Protein AF-A0A1Z4N001-F1 (afdb_monomer)

Mean predicted aligned error: 8.1 Å

Structure (mmCIF, N/CA/C/O backbone):
data_AF-A0A1Z4N001-F1
#
_entry.id   AF-A0A1Z4N001-F1
#
loop_
_atom_site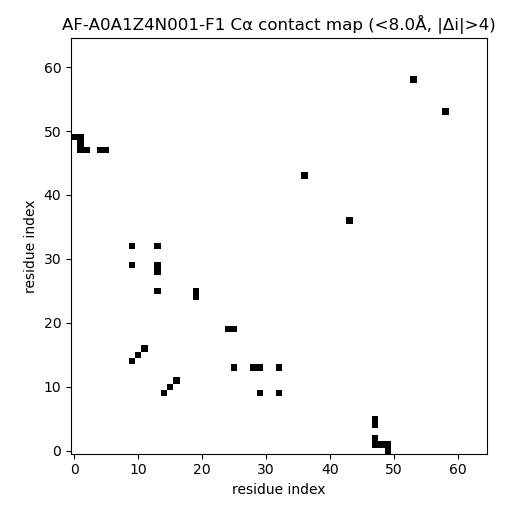.group_PDB
_atom_site.id
_atom_site.type_symbol
_atom_site.label_atom_id
_atom_site.label_alt_id
_atom_site.label_comp_id
_atom_site.label_asym_id
_atom_site.label_entity_id
_atom_site.label_seq_id
_atom_site.pdbx_PDB_ins_code
_atom_site.Cartn_x
_atom_site.Cartn_y
_atom_site.Cartn_z
_atom_site.occupancy
_atom_site.B_iso_or_equiv
_atom_site.auth_seq_id
_atom_site.auth_comp_id
_atom_site.auth_asym_id
_atom_site.auth_atom_id
_atom_site.pdbx_PDB_model_num
ATOM 1 N N . MET A 1 1 ? 11.974 10.759 -5.304 1.00 74.94 1 MET A N 1
ATOM 2 C CA . MET A 1 1 ? 12.716 9.478 -5.154 1.00 74.94 1 MET A CA 1
ATOM 3 C C . MET A 1 1 ? 11.736 8.326 -4.911 1.00 74.94 1 MET A C 1
ATOM 5 O O . MET A 1 1 ? 10.662 8.605 -4.393 1.00 74.94 1 MET A O 1
ATOM 9 N N . PRO A 1 2 ? 12.063 7.053 -5.228 1.00 79.12 2 PRO A N 1
ATOM 10 C CA . PRO A 1 2 ? 11.132 5.914 -5.113 1.00 79.12 2 PRO A CA 1
ATOM 11 C C . PRO A 1 2 ? 10.476 5.795 -3.733 1.00 79.12 2 PRO A C 1
ATOM 13 O O . PRO A 1 2 ? 9.275 5.576 -3.615 1.00 79.12 2 PRO A O 1
ATOM 16 N N . VAL A 1 3 ? 11.266 6.030 -2.682 1.00 82.94 3 VAL A N 1
ATOM 17 C CA . VAL A 1 3 ? 10.794 5.986 -1.295 1.00 82.94 3 VAL A CA 1
ATOM 18 C C . VAL A 1 3 ? 9.758 7.076 -0.995 1.00 82.94 3 VAL A C 1
ATOM 20 O O . VAL A 1 3 ? 8.795 6.828 -0.283 1.00 82.94 3 VAL A O 1
ATOM 23 N N . GLU A 1 4 ? 9.905 8.273 -1.566 1.00 85.94 4 GLU A N 1
ATOM 24 C CA . GLU A 1 4 ? 8.959 9.378 -1.361 1.00 85.94 4 GLU A CA 1
ATOM 25 C C . GLU A 1 4 ? 7.622 9.093 -2.049 1.00 85.94 4 GLU A C 1
ATOM 27 O O . GLU A 1 4 ? 6.574 9.354 -1.464 1.00 85.94 4 GLU A O 1
ATOM 32 N N . HIS A 1 5 ? 7.653 8.498 -3.247 1.00 86.44 5 HIS A N 1
ATOM 33 C CA . HIS A 1 5 ? 6.444 8.060 -3.949 1.00 86.44 5 HIS A CA 1
ATOM 34 C C . HIS A 1 5 ? 5.716 6.952 -3.185 1.00 86.44 5 HIS A C 1
ATOM 36 O O . HIS A 1 5 ? 4.491 6.983 -3.099 1.00 86.44 5 HIS A O 1
ATOM 42 N N . LEU A 1 6 ? 6.452 6.017 -2.574 1.00 88.62 6 LEU A N 1
ATOM 43 C CA . LEU A 1 6 ? 5.860 5.003 -1.701 1.00 88.62 6 LEU A CA 1
ATOM 44 C C . LEU A 1 6 ? 5.167 5.643 -0.488 1.00 88.62 6 LEU A C 1
ATOM 46 O O . LEU A 1 6 ? 4.028 5.303 -0.179 1.00 88.62 6 LEU A O 1
ATOM 50 N N . TRP A 1 7 ? 5.813 6.611 0.169 1.00 88.75 7 TRP A N 1
ATOM 51 C CA . TRP A 1 7 ? 5.219 7.337 1.299 1.00 88.75 7 TRP A CA 1
ATOM 52 C C . TRP A 1 7 ? 4.010 8.188 0.914 1.00 88.75 7 TRP A C 1
ATOM 54 O O . TRP A 1 7 ? 3.086 8.352 1.714 1.00 88.75 7 TRP A O 1
ATOM 64 N N . GLN A 1 8 ? 4.024 8.775 -0.281 1.00 89.50 8 GLN A N 1
ATOM 65 C CA . GLN A 1 8 ? 2.885 9.515 -0.803 1.00 89.50 8 GLN A CA 1
ATOM 66 C C . GLN A 1 8 ? 1.709 8.570 -1.054 1.00 89.50 8 GLN A C 1
ATOM 68 O O . GLN A 1 8 ? 0.627 8.817 -0.531 1.00 89.50 8 GLN A O 1
ATOM 73 N N . TRP A 1 9 ? 1.954 7.444 -1.725 1.00 90.44 9 TRP A N 1
ATOM 74 C CA . TRP A 1 9 ? 0.928 6.442 -1.986 1.00 90.44 9 TRP A CA 1
ATOM 75 C C . TRP A 1 9 ? 0.336 5.858 -0.696 1.00 90.44 9 TRP A C 1
ATOM 77 O O . TRP A 1 9 ? -0.884 5.782 -0.572 1.00 90.44 9 TRP A O 1
ATOM 87 N N . LEU A 1 10 ? 1.165 5.539 0.305 1.00 91.81 10 LEU A N 1
ATOM 88 C CA . LEU A 1 10 ? 0.675 5.102 1.617 1.00 91.81 10 LEU A CA 1
ATOM 89 C C . LEU A 1 10 ? -0.267 6.144 2.230 1.00 91.81 10 LEU A C 1
ATOM 91 O O . LEU A 1 10 ? -1.323 5.795 2.750 1.00 91.81 10 LEU A O 1
ATOM 95 N N . ARG A 1 11 ? 0.081 7.434 2.160 1.00 90.88 11 ARG A N 1
ATOM 96 C CA . ARG A 1 11 ? -0.793 8.493 2.680 1.00 90.88 11 ARG A CA 1
ATOM 97 C C . ARG A 1 11 ? -2.096 8.609 1.903 1.00 90.88 11 ARG A C 1
ATOM 99 O O . ARG A 1 11 ? -3.127 8.812 2.542 1.00 90.88 11 ARG A O 1
ATOM 106 N N . GLU A 1 12 ? -2.059 8.481 0.583 1.00 90.81 12 GLU A N 1
ATOM 107 C CA . GLU A 1 12 ? -3.250 8.514 -0.270 1.00 90.81 12 GLU A CA 1
ATOM 108 C C . GLU A 1 12 ? -4.214 7.366 0.054 1.00 90.81 12 GLU A C 1
ATOM 110 O O . GLU A 1 12 ? -5.394 7.618 0.290 1.00 90.81 12 GLU A O 1
ATOM 115 N N . ASP A 1 13 ? -3.714 6.131 0.154 1.00 88.88 13 ASP A N 1
ATOM 116 C CA . ASP A 1 13 ? -4.553 4.947 0.388 1.00 88.88 13 ASP A CA 1
ATOM 117 C C . ASP A 1 13 ? -5.035 4.839 1.840 1.00 88.88 13 ASP A C 1
ATOM 119 O O . ASP A 1 13 ? -6.185 4.493 2.117 1.00 88.88 13 ASP A O 1
ATOM 123 N N . VAL A 1 14 ? -4.150 5.157 2.789 1.00 89.81 14 VAL A N 1
ATOM 124 C CA . VAL A 1 14 ? -4.412 4.925 4.209 1.00 89.81 14 VAL A CA 1
ATOM 125 C C . VAL A 1 14 ? -5.012 6.157 4.876 1.00 89.81 14 VAL A C 1
ATOM 127 O O . VAL A 1 14 ? -5.924 6.007 5.675 1.00 89.81 14 VAL A O 1
ATOM 130 N N . THR A 1 15 ? -4.557 7.378 4.591 1.00 89.12 15 THR A N 1
ATOM 131 C CA . THR A 1 15 ? -4.891 8.549 5.437 1.00 89.12 15 THR A CA 1
ATOM 132 C C . THR A 1 15 ? -5.683 9.659 4.753 1.00 89.12 15 THR A C 1
ATOM 134 O O . THR A 1 15 ? -6.281 10.478 5.441 1.00 89.12 15 THR A O 1
ATOM 137 N N . TYR A 1 16 ? -5.697 9.732 3.422 1.00 88.06 16 TYR A N 1
ATOM 138 C CA . TYR A 1 16 ? -6.204 10.917 2.723 1.00 88.06 16 TYR A CA 1
ATOM 139 C C . TYR A 1 16 ? -7.737 11.009 2.716 1.00 88.06 16 TYR A C 1
ATOM 141 O O . TYR A 1 16 ? -8.296 12.097 2.842 1.00 88.06 16 TYR A O 1
ATOM 149 N N . HIS A 1 17 ? -8.425 9.869 2.628 1.00 86.31 17 HIS A N 1
ATOM 150 C CA . HIS A 1 17 ? -9.892 9.798 2.622 1.00 86.31 17 HIS A CA 1
ATOM 151 C C . HIS A 1 17 ? -10.489 9.154 3.880 1.00 86.31 17 HIS A C 1
ATOM 153 O O . HIS A 1 17 ? -11.703 8.960 3.951 1.00 86.31 17 HIS A O 1
ATOM 159 N N . THR A 1 18 ? -9.658 8.853 4.880 1.00 86.12 18 THR A N 1
ATOM 160 C CA . THR A 1 18 ? -10.063 8.060 6.044 1.00 86.12 18 THR A CA 1
ATOM 161 C C . THR A 1 18 ? -9.554 8.691 7.332 1.00 86.12 18 THR A C 1
ATOM 163 O O . THR A 1 18 ? -8.357 8.917 7.499 1.00 86.12 18 THR A O 1
ATOM 166 N N . CYS A 1 19 ? -10.470 8.927 8.271 1.00 88.31 19 CYS A N 1
ATOM 167 C CA . CYS A 1 19 ? -10.144 9.316 9.639 1.00 88.31 19 CYS A CA 1
ATOM 168 C C . CYS A 1 19 ? -10.360 8.115 10.559 1.00 88.31 19 CYS A C 1
ATOM 170 O O . CYS A 1 19 ? -11.494 7.671 10.737 1.00 88.31 19 CYS A O 1
ATOM 172 N N . TYR A 1 20 ? -9.283 7.614 11.157 1.00 91.00 20 TYR A N 1
ATOM 173 C CA . TYR A 1 20 ? -9.340 6.507 12.110 1.00 91.00 20 TYR A CA 1
ATOM 174 C C . TYR A 1 20 ? -9.746 6.991 13.499 1.00 91.00 20 TYR A C 1
ATOM 176 O O . TYR A 1 20 ? -9.367 8.084 13.925 1.00 91.00 20 TYR A O 1
ATOM 184 N N . GLN A 1 21 ? -10.494 6.162 14.225 1.00 89.56 21 GLN A N 1
ATOM 185 C CA . GLN A 1 21 ? -10.948 6.491 15.580 1.00 89.56 21 GLN A CA 1
ATOM 186 C C . GLN A 1 21 ? -9.882 6.181 16.637 1.00 89.56 21 GLN A C 1
ATOM 188 O O . GLN A 1 21 ? -9.917 6.731 17.738 1.00 89.56 21 GLN A O 1
ATOM 193 N N . SER A 1 22 ? -8.923 5.312 16.308 1.00 94.00 22 SER A N 1
ATOM 194 C CA . SER A 1 22 ? -7.833 4.912 17.193 1.00 94.00 22 SER A CA 1
ATOM 195 C C . SER A 1 22 ? -6.510 4.760 16.443 1.00 94.00 22 SER A C 1
ATOM 197 O O . SER A 1 22 ? -6.476 4.532 15.233 1.00 94.00 22 SER A O 1
ATOM 199 N N . SER A 1 23 ? -5.400 4.849 17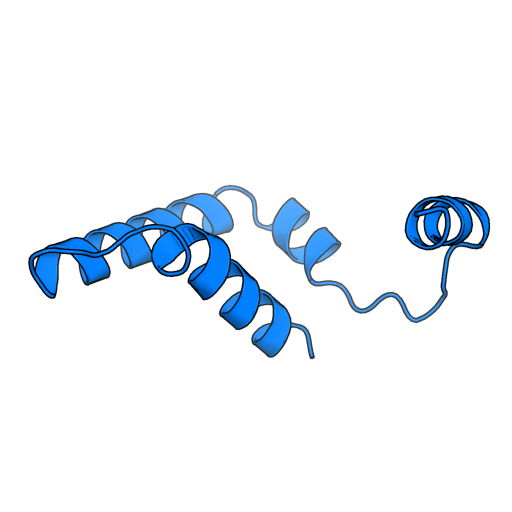.178 1.00 93.06 23 SER A N 1
ATOM 200 C CA . SER A 1 23 ? -4.070 4.566 16.630 1.00 93.06 23 SER A CA 1
ATOM 201 C C . SER A 1 23 ? -3.901 3.099 16.233 1.00 93.06 23 SER A C 1
ATOM 203 O O . SER A 1 23 ? -3.181 2.816 15.282 1.00 93.06 23 SER A O 1
ATOM 205 N N . THR A 1 24 ? -4.571 2.171 16.920 1.00 94.56 24 THR A N 1
ATOM 206 C CA . THR A 1 24 ? -4.530 0.736 16.603 1.00 94.56 24 THR A CA 1
ATOM 207 C C . THR A 1 24 ? -5.081 0.455 15.210 1.00 94.56 24 THR A C 1
ATOM 209 O O . THR A 1 24 ? -4.432 -0.234 14.434 1.00 94.56 24 THR A O 1
ATOM 212 N N . GLU A 1 25 ? -6.218 1.057 14.864 1.00 93.00 25 GLU A N 1
ATOM 213 C CA . GLU A 1 25 ? -6.861 0.891 13.555 1.00 93.00 25 GLU A CA 1
ATOM 214 C C . GLU A 1 25 ? -5.975 1.420 12.413 1.00 93.00 25 GLU A C 1
ATOM 216 O O . GLU A 1 25 ? -5.824 0.777 11.374 1.00 93.00 25 GLU A O 1
ATOM 221 N N . LEU A 1 26 ? -5.302 2.556 12.639 1.00 92.94 26 LEU A N 1
ATOM 222 C CA . LEU A 1 26 ? -4.311 3.084 11.700 1.00 92.94 26 LEU A CA 1
ATOM 223 C C . LEU A 1 26 ? -3.142 2.104 11.510 1.00 92.94 26 LEU A C 1
ATOM 225 O O . LEU A 1 26 ? -2.733 1.854 10.379 1.00 92.94 26 LEU A O 1
ATOM 229 N N . ILE A 1 27 ? -2.605 1.549 12.601 1.00 94.19 27 ILE A N 1
ATOM 230 C CA . ILE A 1 27 ? -1.491 0.591 12.544 1.00 94.19 27 ILE A CA 1
ATOM 231 C C . ILE A 1 27 ? -1.909 -0.670 11.782 1.00 94.19 27 ILE A C 1
ATOM 233 O O . ILE A 1 27 ? -1.172 -1.119 10.907 1.00 94.19 27 ILE A O 1
ATOM 237 N N . GLU A 1 28 ? -3.095 -1.215 12.057 1.00 94.69 28 GLU A N 1
ATOM 238 C CA . GLU A 1 28 ? -3.630 -2.377 11.341 1.00 94.69 28 GLU A CA 1
ATOM 239 C C . GLU A 1 28 ? -3.777 -2.095 9.845 1.00 94.69 28 GLU A C 1
ATOM 241 O O . GLU A 1 28 ? -3.375 -2.916 9.018 1.00 94.69 28 GLU A O 1
ATOM 246 N N . ARG A 1 29 ? -4.280 -0.913 9.470 1.00 93.50 29 ARG A N 1
ATOM 247 C CA . ARG A 1 29 ? -4.426 -0.562 8.056 1.00 93.50 29 ARG A CA 1
ATOM 248 C C . ARG A 1 29 ? -3.082 -0.403 7.347 1.00 93.50 29 ARG A C 1
ATOM 250 O O . ARG A 1 29 ? -2.962 -0.837 6.203 1.00 93.50 29 ARG A O 1
ATOM 257 N N . VAL A 1 30 ? -2.079 0.167 8.018 1.00 93.38 30 VAL A N 1
ATOM 258 C CA . VAL A 1 30 ? -0.707 0.251 7.492 1.00 93.38 30 VAL A CA 1
ATOM 2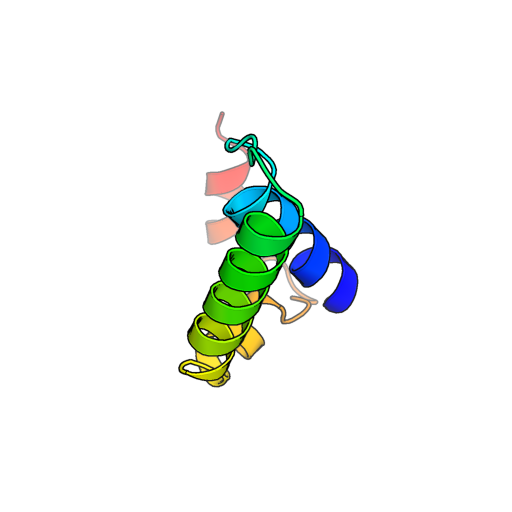59 C C . VAL A 1 30 ? -0.107 -1.145 7.301 1.00 93.38 30 VAL A C 1
ATOM 261 O O . VAL A 1 30 ? 0.494 -1.401 6.262 1.00 93.38 30 VAL A O 1
ATOM 264 N N . LEU A 1 31 ? -0.310 -2.066 8.248 1.00 94.62 31 LEU A N 1
ATOM 265 C CA . LEU A 1 31 ? 0.169 -3.449 8.128 1.00 94.62 31 LEU A CA 1
ATOM 266 C C . LEU A 1 31 ? -0.496 -4.194 6.965 1.00 94.62 31 LEU A C 1
ATOM 268 O O . LEU A 1 31 ? 0.175 -4.921 6.236 1.00 94.62 31 LEU A O 1
ATOM 272 N N . LEU A 1 32 ? -1.802 -4.000 6.765 1.00 94.31 32 LEU A N 1
ATOM 273 C CA . LEU A 1 32 ? -2.512 -4.572 5.619 1.00 94.31 32 LEU A CA 1
ATOM 274 C C . LEU A 1 32 ? -1.989 -4.012 4.294 1.00 94.31 32 LEU A C 1
ATOM 276 O O . LEU A 1 32 ? -1.789 -4.774 3.354 1.00 94.31 32 LEU A O 1
ATOM 280 N N . PHE A 1 33 ? -1.727 -2.703 4.231 1.00 92.50 33 PHE A N 1
ATOM 281 C CA . PHE A 1 33 ? -1.106 -2.080 3.063 1.00 92.50 33 PHE A CA 1
ATOM 282 C C . PHE A 1 33 ? 0.273 -2.689 2.775 1.00 92.50 33 PHE A C 1
ATOM 284 O O . PHE A 1 33 ? 0.551 -3.067 1.643 1.00 92.50 33 PHE A O 1
ATOM 291 N N . GLU A 1 34 ? 1.118 -2.857 3.796 1.00 93.12 34 GLU A N 1
ATOM 292 C CA . GLU A 1 34 ? 2.434 -3.485 3.644 1.00 93.12 34 GLU A CA 1
ATOM 293 C C . GLU A 1 34 ? 2.338 -4.931 3.124 1.00 93.12 34 GLU A C 1
ATOM 295 O O . GLU A 1 34 ? 3.107 -5.330 2.248 1.00 93.12 34 GLU A O 1
ATOM 300 N N . GLN A 1 35 ? 1.397 -5.727 3.633 1.00 93.88 35 GLN A N 1
ATOM 301 C CA . GLN A 1 35 ? 1.194 -7.106 3.176 1.00 93.88 35 GLN A CA 1
ATOM 302 C C . GLN A 1 35 ? 0.707 -7.174 1.723 1.00 93.88 35 GLN A C 1
ATOM 304 O O . GLN A 1 35 ? 1.165 -8.029 0.961 1.00 93.88 35 GLN A O 1
ATOM 309 N N . ASP A 1 36 ? -0.188 -6.269 1.329 1.00 91.38 36 ASP A N 1
ATOM 310 C CA . ASP A 1 36 ? -0.732 -6.196 -0.027 1.00 91.38 36 ASP A CA 1
ATOM 311 C C . ASP A 1 36 ? 0.356 -5.866 -1.059 1.00 91.38 36 ASP A C 1
ATOM 313 O O . ASP A 1 36 ? 0.563 -6.618 -2.017 1.00 91.38 36 ASP A O 1
ATOM 317 N N . ILE A 1 37 ? 1.144 -4.812 -0.808 1.00 90.38 37 ILE A N 1
ATOM 318 C CA . ILE A 1 37 ? 2.217 -4.410 -1.728 1.00 90.38 37 ILE A CA 1
ATOM 319 C C . ILE A 1 37 ? 3.316 -5.475 -1.821 1.00 90.38 37 ILE A C 1
ATOM 321 O O . ILE A 1 37 ? 3.837 -5.745 -2.903 1.00 90.38 37 ILE A O 1
ATOM 325 N N . ASN A 1 38 ? 3.643 -6.138 -0.708 1.00 89.69 38 ASN A N 1
ATOM 326 C CA . ASN A 1 38 ? 4.660 -7.188 -0.688 1.00 89.69 38 ASN A CA 1
ATOM 327 C C . ASN A 1 38 ? 4.182 -8.496 -1.334 1.00 89.69 38 ASN A C 1
ATOM 329 O O . ASN A 1 38 ? 5.014 -9.335 -1.680 1.00 89.69 38 ASN A O 1
ATOM 333 N N . SER A 1 39 ? 2.873 -8.668 -1.539 1.00 92.50 39 SER A N 1
ATOM 334 C CA . SER A 1 39 ? 2.329 -9.798 -2.301 1.00 92.50 39 SER A CA 1
ATOM 335 C C . SER A 1 39 ? 2.599 -9.665 -3.807 1.00 92.50 39 SER A C 1
ATOM 337 O O . SER A 1 39 ? 2.642 -10.675 -4.509 1.00 92.50 39 SER A O 1
ATOM 339 N N . HIS A 1 40 ? 2.862 -8.445 -4.293 1.00 88.75 40 HIS A N 1
ATOM 340 C CA . HIS A 1 40 ? 3.047 -8.130 -5.714 1.00 88.75 40 HIS A CA 1
ATOM 341 C C . HIS A 1 40 ? 4.373 -7.392 -5.996 1.00 88.75 40 HIS A C 1
ATOM 343 O O . HIS A 1 40 ? 4.386 -6.333 -6.626 1.00 88.75 40 HIS A O 1
ATOM 349 N N . PRO A 1 41 ? 5.534 -7.931 -5.578 1.00 83.31 41 PRO A N 1
ATOM 350 C CA . PRO A 1 41 ? 6.791 -7.178 -5.515 1.00 83.31 41 PRO A CA 1
ATOM 351 C C . PRO A 1 41 ? 7.271 -6.637 -6.873 1.00 83.31 41 PRO A C 1
ATOM 353 O O . PRO A 1 41 ? 7.884 -5.571 -6.935 1.00 83.31 41 PRO A O 1
ATOM 356 N N . PHE A 1 42 ? 6.981 -7.340 -7.972 1.00 85.69 42 PHE A N 1
ATOM 357 C CA . PHE A 1 42 ? 7.359 -6.902 -9.319 1.00 85.69 42 PHE A CA 1
ATOM 358 C C . PHE A 1 42 ? 6.534 -5.705 -9.803 1.00 85.69 42 PHE A C 1
ATOM 360 O O . PHE A 1 42 ? 7.091 -4.797 -10.414 1.00 85.69 42 PHE A O 1
ATOM 367 N N . GLU A 1 43 ? 5.240 -5.665 -9.486 1.00 84.06 43 GLU A N 1
ATOM 368 C CA . GLU A 1 43 ? 4.352 -4.556 -9.856 1.00 84.06 43 GLU A CA 1
ATOM 369 C C . GLU A 1 43 ? 4.722 -3.281 -9.091 1.00 84.06 43 GLU A C 1
ATOM 371 O O . GLU A 1 43 ? 4.748 -2.187 -9.654 1.00 84.06 43 GLU A O 1
ATOM 376 N N . ILE A 1 44 ? 5.105 -3.424 -7.819 1.00 85.25 44 ILE A N 1
ATOM 377 C CA . ILE A 1 44 ? 5.607 -2.310 -7.006 1.00 85.25 44 ILE A CA 1
ATOM 378 C C . ILE A 1 44 ? 6.926 -1.782 -7.560 1.00 85.25 44 ILE A C 1
ATOM 380 O O . ILE A 1 44 ? 7.116 -0.568 -7.646 1.00 85.25 44 ILE A O 1
ATOM 384 N N . SER A 1 45 ? 7.829 -2.683 -7.953 1.00 82.69 45 SER A N 1
ATOM 385 C CA . SER A 1 45 ? 9.097 -2.299 -8.567 1.00 82.69 45 SER A CA 1
ATOM 386 C C . SER A 1 45 ? 8.884 -1.517 -9.862 1.00 82.69 45 SER A C 1
ATOM 388 O O . SER A 1 45 ? 9.544 -0.501 -10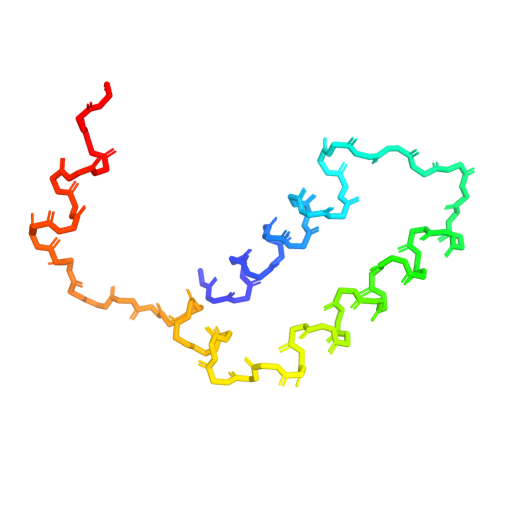.039 1.00 82.69 45 SER A O 1
ATOM 390 N N . ASP A 1 46 ? 7.979 -1.954 -10.742 1.00 82.50 46 ASP A N 1
ATOM 391 C CA . ASP A 1 46 ? 7.659 -1.247 -11.992 1.00 82.50 46 ASP A CA 1
ATOM 392 C C . ASP A 1 46 ? 7.046 0.137 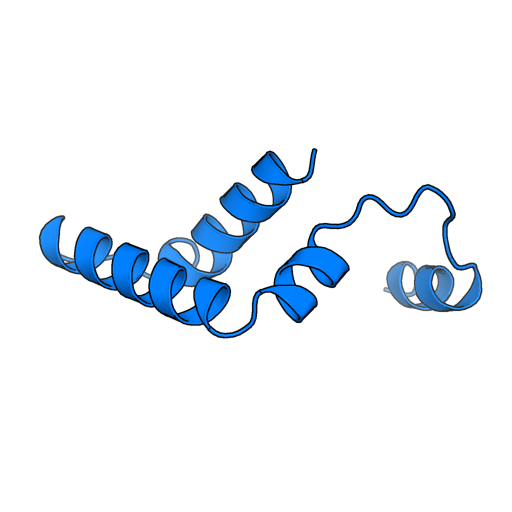-11.720 1.00 82.50 46 ASP A C 1
ATOM 394 O O . ASP A 1 46 ? 7.486 1.147 -12.271 1.00 82.50 46 ASP A O 1
ATOM 398 N N . ARG A 1 47 ? 6.110 0.213 -10.766 1.00 81.56 47 ARG A N 1
ATOM 399 C CA . ARG A 1 47 ? 5.434 1.458 -10.381 1.00 81.56 47 ARG A CA 1
ATOM 400 C C . ARG A 1 47 ? 6.359 2.489 -9.733 1.00 81.56 47 AR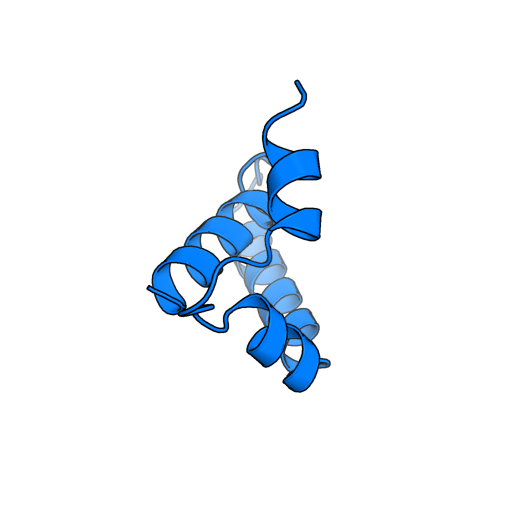G A C 1
ATOM 402 O O . ARG A 1 47 ? 6.206 3.685 -9.973 1.00 81.56 47 ARG A O 1
ATOM 409 N N . LEU A 1 48 ? 7.269 2.050 -8.864 1.00 82.38 48 LEU A N 1
ATOM 410 C CA . LEU A 1 48 ? 8.205 2.931 -8.153 1.00 82.38 48 LEU A CA 1
ATOM 411 C C . LEU A 1 48 ? 9.484 3.206 -8.954 1.00 82.38 48 LEU A C 1
ATOM 413 O O . LEU A 1 48 ? 10.319 4.008 -8.515 1.00 82.38 48 LEU A O 1
ATOM 417 N N . TRP A 1 49 ? 9.657 2.548 -10.104 1.00 79.94 49 TRP A N 1
ATOM 418 C CA . TRP A 1 49 ? 10.822 2.737 -10.950 1.00 79.94 49 TRP A CA 1
ATOM 419 C C . TRP A 1 49 ? 10.891 4.174 -11.461 1.00 79.94 49 TRP A C 1
ATOM 421 O O . TRP A 1 49 ? 9.949 4.714 -12.044 1.00 79.94 49 TRP A O 1
ATOM 431 N N . VAL A 1 50 ? 12.053 4.802 -11.286 1.00 69.88 50 VAL A N 1
ATOM 432 C CA . VAL A 1 50 ? 12.307 6.126 -11.855 1.00 69.88 50 VAL A CA 1
ATOM 433 C C . VAL A 1 50 ? 12.472 5.968 -13.364 1.00 69.88 50 VAL A C 1
ATOM 435 O O . VAL A 1 50 ? 13.515 5.523 -13.849 1.00 69.88 50 VAL A O 1
ATOM 438 N N . LYS A 1 51 ? 11.439 6.341 -14.125 1.00 67.38 51 LYS A N 1
ATOM 439 C CA . LYS A 1 51 ? 11.538 6.461 -15.582 1.00 67.38 51 LYS A CA 1
ATOM 440 C C . LYS A 1 51 ? 12.509 7.608 -15.907 1.00 67.38 51 LYS A C 1
ATOM 442 O O . LYS A 1 51 ? 12.205 8.773 -15.685 1.00 67.38 51 LYS A O 1
ATOM 447 N N . ASN A 1 52 ? 13.688 7.275 -16.436 1.00 67.44 52 ASN A N 1
ATOM 448 C CA . ASN A 1 52 ? 14.669 8.262 -16.926 1.00 67.44 52 ASN A CA 1
ATOM 449 C C . ASN A 1 52 ? 14.325 8.801 -18.324 1.00 67.44 52 ASN A C 1
ATOM 451 O O . ASN A 1 52 ? 14.999 9.693 -18.833 1.00 67.44 52 ASN A O 1
ATOM 455 N N . HIS A 1 53 ? 13.295 8.239 -18.953 1.00 64.69 53 HIS A N 1
ATOM 456 C CA . HIS A 1 53 ? 12.779 8.668 -20.238 1.00 64.69 53 HIS A CA 1
ATOM 457 C C . HIS A 1 53 ? 11.263 8.784 -20.129 1.00 64.69 53 HIS A C 1
ATOM 459 O O . HIS A 1 53 ? 10.598 7.879 -19.625 1.00 64.69 53 HIS A O 1
ATOM 465 N N . LEU A 1 54 ? 10.732 9.909 -20.588 1.00 62.78 54 LEU A N 1
ATOM 466 C CA . LEU A 1 54 ? 9.299 10.150 -20.665 1.00 62.78 54 LEU A CA 1
ATOM 467 C C . LEU A 1 54 ? 8.780 9.515 -21.955 1.00 62.78 54 LEU A C 1
ATOM 469 O O . LEU A 1 54 ? 9.335 9.758 -23.029 1.00 62.78 54 LEU A O 1
ATOM 473 N N . ASP A 1 55 ? 7.760 8.669 -21.859 1.00 71.75 55 ASP A N 1
ATOM 474 C CA . ASP A 1 55 ? 7.100 8.137 -23.048 1.00 71.75 55 ASP A CA 1
ATOM 475 C C . ASP A 1 55 ? 6.185 9.220 -23.628 1.00 71.75 55 ASP A C 1
ATOM 477 O O . ASP A 1 55 ? 5.255 9.685 -22.973 1.00 71.75 55 ASP A O 1
ATOM 481 N N . SER A 1 56 ? 6.484 9.683 -24.843 1.00 69.19 56 SER A N 1
ATOM 482 C CA . SER A 1 56 ? 5.804 10.856 -25.399 1.00 69.19 56 SER A CA 1
ATOM 483 C C . SER A 1 56 ? 4.312 10.620 -25.642 1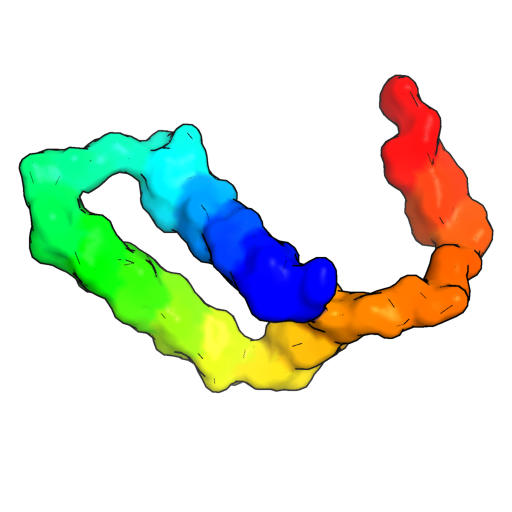.00 69.19 56 SER A C 1
ATOM 485 O O . SER A 1 56 ? 3.560 11.592 -25.658 1.00 69.19 56 SER A O 1
ATOM 487 N N . ASP A 1 57 ? 3.872 9.375 -25.821 1.00 72.06 57 ASP A N 1
ATOM 488 C CA . ASP A 1 57 ? 2.464 9.055 -26.042 1.00 72.06 57 ASP A CA 1
ATOM 489 C C . ASP A 1 57 ? 1.698 8.857 -24.720 1.00 72.06 57 ASP A C 1
ATOM 491 O O . ASP A 1 57 ? 0.570 9.340 -24.617 1.00 72.06 57 ASP A O 1
ATOM 495 N N . GLU A 1 58 ? 2.315 8.292 -23.671 1.00 68.12 58 GLU A N 1
ATOM 496 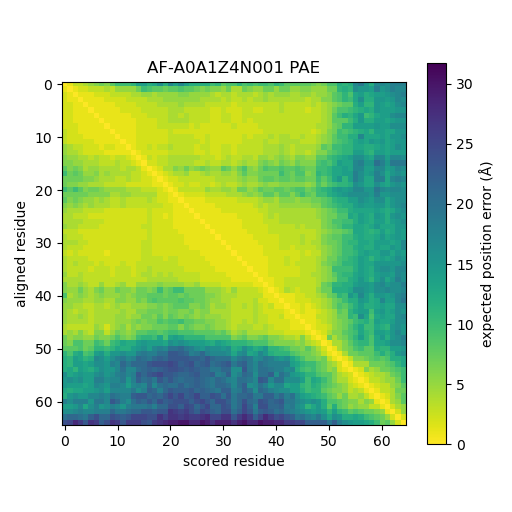C CA . GLU A 1 58 ? 1.756 8.266 -22.301 1.00 68.12 58 GLU A CA 1
ATOM 497 C C . GLU A 1 58 ? 1.625 9.687 -21.716 1.00 68.12 58 GLU A C 1
ATOM 499 O O . GLU A 1 58 ? 0.597 10.041 -21.133 1.00 68.12 58 GLU A O 1
ATOM 504 N N . GLU A 1 59 ? 2.633 10.543 -21.906 1.00 66.06 59 GLU A N 1
ATOM 505 C CA . GLU A 1 59 ? 2.653 11.883 -21.304 1.00 66.06 59 GLU A CA 1
ATOM 506 C C . GLU A 1 59 ? 1.642 12.849 -21.937 1.00 66.06 59 GLU A C 1
ATOM 508 O O . GLU A 1 59 ? 1.053 13.672 -21.236 1.00 66.06 59 GLU A O 1
ATOM 513 N N . LYS A 1 60 ? 1.353 12.737 -23.242 1.00 66.19 60 LYS A N 1
ATOM 514 C CA . LYS A 1 60 ? 0.302 13.553 -23.890 1.00 66.19 60 LYS A CA 1
ATOM 515 C C . LYS A 1 60 ? -1.074 13.338 -23.250 1.00 66.19 60 LYS A C 1
ATOM 517 O O . LYS A 1 60 ? -1.870 14.277 -23.175 1.00 66.19 60 LYS A O 1
ATOM 522 N N . LEU A 1 61 ? -1.345 12.126 -22.761 1.00 66.69 61 LEU A N 1
ATOM 523 C CA . LEU A 1 61 ? -2.600 11.785 -22.086 1.00 66.69 61 LEU A CA 1
ATOM 524 C C . LEU A 1 61 ? -2.689 12.384 -20.673 1.00 66.69 61 LEU A C 1
ATOM 526 O O . LEU A 1 61 ? -3.791 12.584 -20.174 1.00 66.69 61 LEU A O 1
ATOM 530 N N . ARG A 1 62 ? -1.555 12.723 -20.044 1.00 61.16 62 ARG A N 1
ATOM 531 C CA . ARG A 1 62 ? -1.501 13.333 -18.702 1.00 61.16 62 ARG A CA 1
ATOM 532 C C . ARG A 1 62 ? -1.729 14.846 -18.698 1.00 61.16 62 ARG A C 1
ATOM 534 O O . ARG A 1 62 ? -2.119 15.389 -17.672 1.00 61.16 62 ARG A O 1
ATOM 541 N N . VAL A 1 63 ? -1.495 15.522 -19.826 1.00 60.19 63 VAL A N 1
ATOM 542 C CA . VAL A 1 63 ? -1.562 16.996 -19.947 1.00 60.19 63 VAL A CA 1
ATOM 543 C C . VAL A 1 63 ? -2.887 17.479 -20.561 1.00 60.19 63 VAL A C 1
ATOM 545 O O . VAL A 1 63 ? -3.159 18.672 -20.591 1.00 60.19 63 VAL A O 1
ATOM 548 N N . SER A 1 64 ? -3.746 16.572 -21.034 1.00 53.06 64 SER A N 1
ATOM 549 C CA . SER A 1 64 ? -4.990 16.925 -21.743 1.00 53.06 64 SER A CA 1
ATOM 550 C C . SER A 1 64 ? -6.207 17.147 -20.821 1.00 53.06 64 SER A C 1
ATOM 552 O O . SER A 1 64 ? -7.316 16.753 -21.179 1.00 53.06 64 SER A O 1
ATOM 554 N N . THR A 1 65 ? -6.018 17.749 -19.640 1.00 48.09 65 THR A N 1
ATOM 555 C CA . THR A 1 65 ? -7.116 18.237 -18.774 1.00 48.09 65 THR A CA 1
ATOM 556 C C . THR A 1 65 ? -7.152 19.756 -18.770 1.00 48.09 65 THR A C 1
ATOM 558 O O . THR A 1 65 ? -6.070 20.360 -18.598 1.00 48.09 6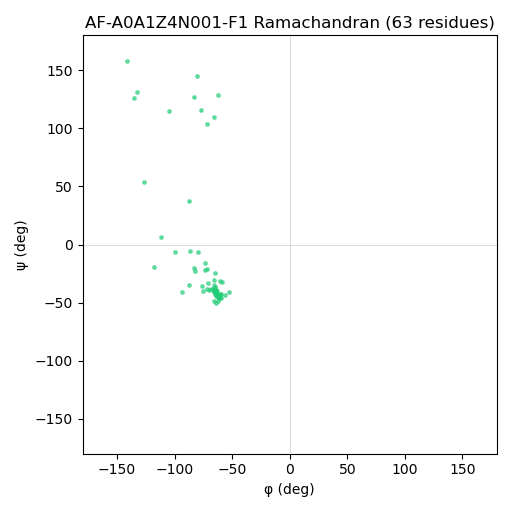5 THR A O 1
#

Solvent-accessible surface area (backbone atoms only — not comparable to full-atom values): 4041 Å² total; per-residue (Å²): 105,52,69,56,54,50,55,48,49,50,39,54,78,62,51,68,87,46,86,69,94,47,73,65,60,49,51,53,52,52,52,51,50,53,54,55,52,64,72,42,55,68,62,49,50,62,71,44,47,83,70,91,63,82,55,72,74,66,50,55,70,73,66,76,118

Organism: NCBI:txid231146

Secondary structure (DSSP, 8-state):
-HHHHHHHHHIIIIIIS---SSHHHHHHHHHHHHHHHHHSHHHHHHHHS--SS--HHHHHHHH--

Sequence (65 aa):
MPVEHLWQWLREDVTYHTCYQSSTELIERVLLFEQDINSHPFEISDRLWVKNHLDSDEEKLRVST

Foldseek 3Di:
DLVVVVVVVCCVVQPDPDDDPDPVVSVVVSVVVVVVCVVPVVVSCVVSDDDPDDDPVVVVVVPPD

Radius of gyration: 15.16 Å; Cα contacts (8 Å, |Δi|>4): 20; chains: 1; bounding box: 26×28×43 Å

pLDDT: mean 82.83, std 11.57, range [48.09, 94.69]